Protein AF-A0A959C9R0-F1 (afdb_monomer_lite)

Radius of gyration: 18.23 Å; chains: 1; bounding box: 45×40×47 Å

pLDDT: mean 92.95, std 11.87, range [36.53, 98.56]

Sequence (108 aa):
GSKEQDWRPYELVPVAPERGLWKVDEKNSIAMESFLLGPKFLCWFVVQGSRVLCTYEKTGDDTMVFEVVSGPEKETSS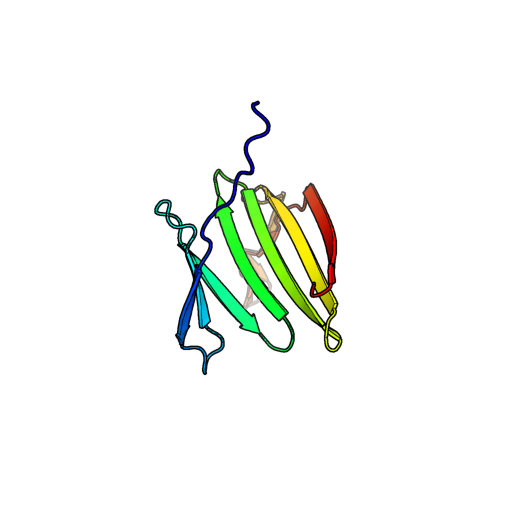TGNTVQGEEEIPEVKTYPFSVFQRAVLKKQ

Structure (mmCIF, N/CA/C/O backbone):
data_AF-A0A959C9R0-F1
#
_entry.id   AF-A0A959C9R0-F1
#
loop_
_atom_site.group_PDB
_atom_site.id
_atom_site.type_symbol
_atom_site.label_atom_id
_atom_site.label_alt_id
_atom_site.label_comp_id
_atom_site.label_asym_id
_atom_site.label_entity_id
_atom_site.label_seq_id
_atom_site.pdbx_PDB_ins_code
_atom_site.Cartn_x
_atom_site.Cartn_y
_atom_site.Cartn_z
_atom_site.occupancy
_atom_site.B_iso_or_equiv
_atom_site.auth_seq_id
_atom_site.auth_comp_id
_atom_site.auth_asym_id
_atom_site.auth_atom_id
_atom_site.pdbx_PDB_model_num
ATOM 1 N N . GLY A 1 1 ? -18.568 23.504 1.779 1.00 36.53 1 GLY A N 1
ATOM 2 C CA . GLY A 1 1 ? -19.369 22.277 1.934 1.00 36.53 1 GLY A CA 1
ATOM 3 C C . GLY A 1 1 ? -19.811 22.193 3.373 1.00 36.53 1 GLY A C 1
ATOM 4 O O . GLY A 1 1 ? -19.009 22.524 4.238 1.00 36.53 1 GLY A O 1
ATOM 5 N N . SER A 1 2 ? -21.082 21.889 3.611 1.00 44.34 2 SER A N 1
ATOM 6 C CA . SER A 1 2 ? -21.704 21.791 4.935 1.00 44.34 2 SER A CA 1
ATOM 7 C C . SER A 1 2 ? -20.913 20.877 5.878 1.00 44.34 2 SER A C 1
ATOM 9 O O . SER A 1 2 ? -20.422 19.827 5.481 1.00 44.34 2 SER A O 1
ATOM 11 N N . LYS A 1 3 ? -20.783 21.316 7.136 1.00 49.12 3 LYS A N 1
ATOM 12 C CA . LYS A 1 3 ? -20.144 20.606 8.254 1.00 49.12 3 LYS A CA 1
ATOM 13 C C . LYS A 1 3 ? -21.089 19.554 8.857 1.00 49.12 3 LYS A C 1
ATOM 15 O O . LYS A 1 3 ? -21.317 19.561 10.062 1.00 49.12 3 LYS A O 1
ATOM 20 N N . GLU A 1 4 ? -21.678 18.695 8.037 1.00 54.28 4 GLU A N 1
ATOM 21 C CA . GLU A 1 4 ? -22.267 17.454 8.547 1.00 54.28 4 GLU A CA 1
ATOM 22 C C . GLU A 1 4 ? -21.161 16.400 8.531 1.00 54.28 4 GLU A C 1
ATOM 24 O O . GLU A 1 4 ? -20.413 16.302 7.559 1.00 54.28 4 GLU A O 1
ATOM 29 N N . GLN A 1 5 ? -20.969 15.697 9.649 1.00 54.22 5 GLN A N 1
ATOM 30 C CA . GLN A 1 5 ? -19.964 14.641 9.748 1.00 54.22 5 GLN A CA 1
ATOM 31 C C . GLN A 1 5 ? -20.234 13.609 8.647 1.00 54.22 5 GLN A C 1
ATOM 33 O O . GLN A 1 5 ? -21.271 12.952 8.669 1.00 54.22 5 GLN A O 1
ATOM 38 N N . ASP A 1 6 ? -19.301 13.473 7.701 1.00 62.03 6 ASP A N 1
ATOM 39 C CA . ASP A 1 6 ? -19.266 12.401 6.698 1.00 62.03 6 ASP A CA 1
ATOM 40 C C . ASP A 1 6 ? -18.914 11.083 7.413 1.00 62.03 6 ASP A C 1
ATOM 42 O O . ASP A 1 6 ? -17.811 10.546 7.296 1.00 62.03 6 ASP A O 1
ATOM 46 N N . TRP A 1 7 ? -19.818 10.624 8.285 1.00 61.78 7 TRP A N 1
ATOM 47 C CA . TRP A 1 7 ? -19.715 9.321 8.917 1.00 61.78 7 TRP A CA 1
ATOM 48 C C . TRP A 1 7 ? -20.108 8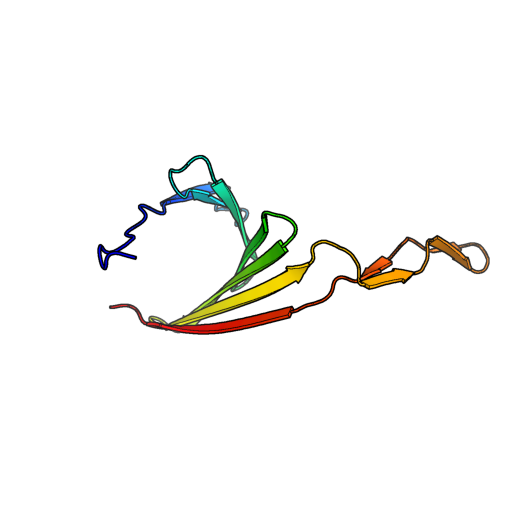.277 7.886 1.00 61.78 7 TRP A C 1
ATOM 50 O O . TRP A 1 7 ? -21.271 8.147 7.506 1.00 61.78 7 TRP A O 1
ATOM 60 N N . ARG A 1 8 ? -19.109 7.527 7.434 1.00 68.81 8 ARG A N 1
ATOM 61 C CA . ARG A 1 8 ? -19.314 6.410 6.524 1.00 68.81 8 ARG A CA 1
ATOM 62 C C . ARG A 1 8 ? -19.322 5.109 7.321 1.00 68.81 8 ARG A C 1
ATOM 64 O O . ARG A 1 8 ? -18.416 4.901 8.135 1.00 68.81 8 ARG A O 1
ATOM 71 N N . PRO A 1 9 ? -20.310 4.228 7.103 1.00 78.88 9 PRO A N 1
ATOM 72 C CA . PRO A 1 9 ? -20.402 2.941 7.778 1.00 78.88 9 PRO A CA 1
ATOM 73 C C . PRO A 1 9 ? -19.428 1.940 7.141 1.00 78.88 9 PRO A C 1
ATOM 75 O O . PRO A 1 9 ? -19.844 0.950 6.546 1.00 78.88 9 PRO A O 1
ATOM 78 N N . TYR A 1 10 ? -18.128 2.218 7.239 1.00 84.19 10 TYR A N 1
ATOM 79 C CA . TYR A 1 10 ? -17.094 1.285 6.807 1.00 84.19 10 TYR A CA 1
ATOM 80 C C . TYR A 1 10 ? -17.217 -0.023 7.591 1.00 84.19 10 TYR A C 1
ATOM 82 O O . TYR A 1 10 ? -17.239 -0.014 8.823 1.00 84.19 10 TYR A O 1
ATOM 90 N N . GLU A 1 11 ? -17.254 -1.145 6.879 1.00 92.00 11 GLU A N 1
ATOM 91 C CA . GLU A 1 11 ? -17.257 -2.478 7.476 1.00 92.00 11 GLU A CA 1
ATOM 92 C C . GLU A 1 11 ? -15.998 -3.243 7.067 1.00 92.00 11 GLU A C 1
ATOM 94 O O . GLU A 1 11 ? -15.640 -3.299 5.890 1.00 92.00 11 GLU A O 1
ATOM 99 N N . LEU A 1 12 ? -15.330 -3.855 8.047 1.00 93.75 12 LEU A N 1
ATOM 100 C CA . LEU A 1 12 ? -14.274 -4.826 7.794 1.00 93.75 12 LEU A CA 1
ATOM 101 C C . LEU A 1 12 ? -14.894 -6.226 7.745 1.00 93.75 12 LEU A C 1
ATOM 103 O O . LEU A 1 12 ? -15.221 -6.809 8.777 1.00 93.75 12 LEU A O 1
ATOM 107 N N . VAL A 1 13 ? -15.046 -6.760 6.539 1.00 96.25 13 VAL A N 1
ATOM 108 C CA . VAL A 1 13 ? -15.684 -8.050 6.278 1.00 96.25 13 VAL A CA 1
ATOM 109 C C . VAL A 1 13 ? -14.618 -9.155 6.214 1.00 96.25 13 VAL A C 1
ATOM 111 O O . VAL A 1 13 ? -13.664 -9.042 5.434 1.00 96.25 13 VAL A O 1
ATOM 114 N N . PRO A 1 14 ? -14.741 -10.238 7.005 1.00 96.12 14 PRO A N 1
ATOM 115 C CA . PRO A 1 14 ? -13.855 -11.392 6.893 1.00 96.12 14 PRO A CA 1
ATOM 116 C C . PRO A 1 14 ? -14.109 -12.136 5.575 1.00 96.12 14 PRO A C 1
ATOM 118 O O . PRO A 1 14 ? -15.252 -12.446 5.248 1.00 96.12 14 PRO A O 1
ATOM 121 N N . VAL A 1 15 ? -13.044 -12.449 4.829 1.00 97.06 15 VAL A N 1
ATOM 122 C CA . VAL A 1 15 ? -13.131 -13.251 3.591 1.00 97.06 15 VAL A CA 1
ATOM 123 C C . VAL A 1 15 ? -12.414 -14.586 3.773 1.00 97.06 15 VAL A C 1
ATOM 125 O O . VAL A 1 15 ? -13.026 -15.639 3.639 1.00 97.06 15 VAL A O 1
ATOM 128 N N . ALA A 1 16 ? -11.129 -14.535 4.122 1.00 97.12 16 ALA A N 1
ATOM 129 C CA . ALA A 1 16 ? -10.339 -15.682 4.565 1.00 97.12 16 ALA A CA 1
ATOM 130 C C . ALA A 1 16 ? -9.314 -15.197 5.611 1.00 97.12 16 ALA A C 1
ATOM 132 O O . ALA A 1 16 ? -8.124 -15.059 5.296 1.00 97.12 16 ALA A O 1
ATOM 133 N N . PRO A 1 17 ? -9.762 -14.848 6.837 1.00 94.81 17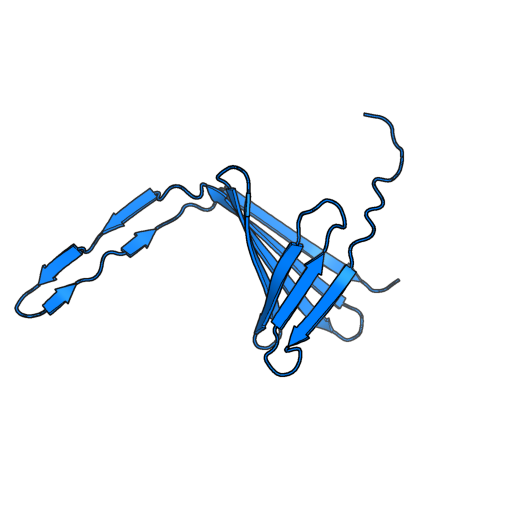 PRO A N 1
ATOM 134 C CA . PRO A 1 17 ? -8.912 -14.276 7.886 1.00 94.81 17 PRO A CA 1
ATOM 135 C C . PRO A 1 17 ? -7.677 -15.112 8.222 1.00 94.81 17 PRO A C 1
ATOM 137 O O . PRO A 1 17 ? -6.620 -14.564 8.522 1.00 94.81 17 PRO A O 1
ATOM 140 N N . GLU A 1 18 ? -7.785 -16.434 8.124 1.00 96.56 18 GLU A N 1
ATOM 141 C CA . GLU A 1 18 ? -6.697 -17.387 8.334 1.00 96.56 18 GLU A CA 1
ATOM 142 C C . GLU A 1 18 ? -5.582 -17.276 7.283 1.00 96.56 18 GLU A C 1
ATOM 144 O O . GLU A 1 18 ? -4.447 -17.672 7.536 1.00 96.56 18 GLU A O 1
ATOM 149 N N . ARG A 1 19 ? -5.891 -16.699 6.116 1.00 96.62 19 ARG A N 1
ATOM 150 C CA . ARG A 1 19 ? -4.932 -16.338 5.059 1.00 96.62 19 ARG A CA 1
ATOM 151 C C . ARG A 1 19 ? -4.592 -14.847 5.067 1.00 96.62 19 ARG A C 1
ATOM 153 O O . ARG A 1 19 ? -3.951 -14.360 4.141 1.00 96.62 19 ARG A O 1
ATOM 160 N N . GLY A 1 20 ? -5.066 -14.117 6.075 1.00 96.81 20 GLY A N 1
ATOM 161 C CA . GLY A 1 20 ? -4.927 -12.672 6.168 1.00 96.81 20 GLY A CA 1
ATOM 162 C C . GLY A 1 20 ? -5.777 -11.893 5.162 1.00 96.81 20 GLY A C 1
ATOM 163 O O . GLY A 1 20 ? -5.521 -10.710 4.986 1.00 96.81 20 GLY A O 1
ATOM 164 N N . LEU A 1 21 ? -6.771 -12.494 4.501 1.00 98.06 21 LEU A N 1
ATOM 165 C CA . LEU A 1 21 ? -7.597 -11.802 3.507 1.00 98.06 21 LEU A CA 1
ATOM 166 C C . LEU A 1 21 ? -8.899 -11.274 4.117 1.00 98.06 21 LEU A C 1
ATOM 168 O O . LEU A 1 21 ? -9.706 -12.024 4.677 1.00 98.06 21 LEU A O 1
ATOM 172 N N . TRP A 1 22 ? -9.123 -9.981 3.926 1.00 98.06 22 TRP A N 1
ATOM 173 C CA . TRP A 1 22 ? -10.287 -9.238 4.393 1.00 98.06 22 TRP A CA 1
ATOM 174 C C . TRP A 1 22 ? -10.812 -8.330 3.283 1.00 98.06 22 TRP A C 1
ATOM 176 O O . TRP A 1 22 ? -10.150 -8.125 2.266 1.00 98.06 22 TRP A O 1
ATOM 186 N N . LYS A 1 23 ? -11.988 -7.746 3.496 1.00 96.62 23 LYS A N 1
ATOM 187 C CA . LYS A 1 23 ? -12.559 -6.735 2.611 1.00 96.62 23 LYS A CA 1
ATOM 188 C C . LYS A 1 23 ? -12.988 -5.511 3.408 1.00 96.62 23 LYS A C 1
ATOM 190 O O . LYS A 1 23 ? -13.649 -5.648 4.429 1.00 96.62 23 LYS A O 1
ATOM 195 N N . VAL A 1 24 ? -12.619 -4.324 2.944 1.00 94.56 24 VAL A N 1
ATOM 196 C CA . VAL A 1 24 ? -13.157 -3.055 3.446 1.00 94.56 24 VAL A CA 1
ATOM 197 C C . VAL 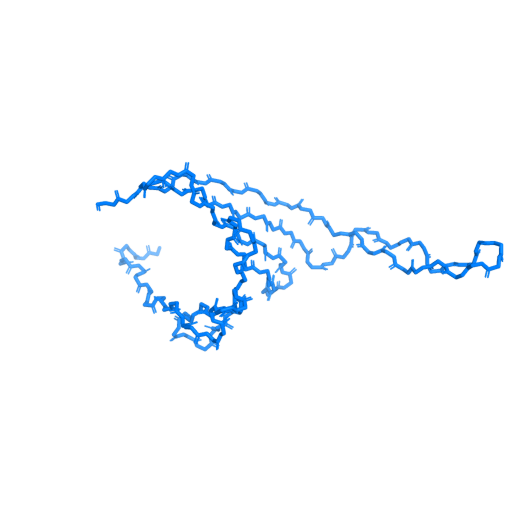A 1 24 ? -14.330 -2.677 2.551 1.00 94.56 24 VAL A C 1
ATOM 199 O O . VAL A 1 24 ? -14.133 -2.418 1.367 1.00 94.56 24 VAL A O 1
ATOM 202 N N . ASP A 1 25 ? -15.542 -2.690 3.096 1.00 94.25 25 ASP A N 1
ATOM 203 C CA . ASP A 1 25 ? -16.780 -2.334 2.398 1.00 94.25 25 ASP A CA 1
ATOM 204 C C . ASP A 1 25 ? -17.211 -0.920 2.807 1.00 94.25 25 ASP A C 1
ATOM 206 O O . ASP A 1 25 ? -17.490 -0.661 3.979 1.00 94.25 25 ASP A O 1
ATOM 210 N N . GLU A 1 26 ? -17.245 0.005 1.845 1.00 90.00 26 GLU A N 1
ATOM 211 C CA . GLU A 1 26 ? -17.654 1.394 2.080 1.00 90.00 26 GLU A CA 1
ATOM 212 C C . GLU A 1 26 ? -19.181 1.587 2.065 1.00 90.00 26 GLU A C 1
ATOM 214 O O . GLU A 1 26 ? -19.663 2.701 2.279 1.00 90.00 26 GLU A O 1
ATOM 219 N N . LYS A 1 27 ? -19.956 0.533 1.768 1.00 91.31 27 LYS A N 1
ATOM 220 C CA . LYS A 1 27 ? -21.426 0.559 1.638 1.00 91.31 27 LYS A CA 1
ATOM 221 C C . LYS A 1 27 ? -21.960 1.499 0.555 1.00 91.31 27 LYS A C 1
ATOM 223 O O . LYS A 1 27 ? -23.129 1.874 0.568 1.00 91.31 27 LYS A O 1
ATOM 228 N N . ASN A 1 28 ? -21.131 1.833 -0.428 1.00 89.12 28 ASN A N 1
ATOM 229 C CA . ASN A 1 28 ? -21.474 2.702 -1.557 1.00 89.12 28 ASN A CA 1
ATOM 230 C C . ASN A 1 28 ? -21.152 2.042 -2.911 1.00 89.12 28 ASN A C 1
ATOM 232 O O . ASN A 1 28 ? -20.849 2.737 -3.877 1.00 89.12 28 ASN A O 1
ATOM 236 N N . SER A 1 29 ? -21.211 0.704 -2.970 1.00 90.31 29 SER A N 1
ATOM 237 C CA . SER A 1 29 ? -20.751 -0.169 -4.069 1.00 90.31 29 SER A CA 1
ATOM 238 C C . SER A 1 29 ? -19.230 -0.312 -4.225 1.00 90.31 29 SER A C 1
ATOM 240 O O . SER A 1 29 ? -18.786 -1.126 -5.034 1.00 90.31 29 SER A O 1
ATOM 242 N N . ILE A 1 30 ? -18.432 0.398 -3.421 1.00 92.25 30 ILE A N 1
ATOM 243 C CA . ILE A 1 30 ? -16.981 0.203 -3.344 1.00 92.25 30 ILE A CA 1
ATOM 244 C C . ILE A 1 30 ? -16.671 -0.786 -2.227 1.00 92.25 30 ILE A C 1
ATOM 246 O O . ILE A 1 30 ? -17.034 -0.587 -1.067 1.00 92.25 30 ILE A O 1
ATOM 250 N N . ALA A 1 31 ? -15.958 -1.846 -2.587 1.00 94.69 31 ALA A N 1
ATOM 251 C CA . ALA A 1 31 ? -15.398 -2.777 -1.632 1.00 94.69 31 ALA A CA 1
ATOM 252 C C . ALA A 1 31 ? -14.007 -3.198 -2.109 1.00 94.69 31 ALA A C 1
ATOM 254 O O . ALA A 1 31 ? -13.845 -3.554 -3.274 1.00 94.69 31 ALA A O 1
ATOM 255 N N . MET A 1 32 ? -13.022 -3.138 -1.218 1.00 96.25 32 MET A N 1
ATOM 256 C CA . MET A 1 32 ? -11.608 -3.327 -1.545 1.00 96.25 32 MET A CA 1
ATOM 257 C C . MET A 1 32 ? -11.029 -4.477 -0.734 1.00 96.25 32 MET A C 1
ATOM 259 O O . MET A 1 32 ? -11.218 -4.538 0.483 1.00 96.25 32 MET A O 1
ATOM 263 N N . GLU A 1 33 ? -10.317 -5.380 -1.394 1.00 97.69 33 GLU A N 1
ATOM 264 C CA . GLU A 1 33 ? -9.540 -6.411 -0.721 1.00 97.69 33 GLU A CA 1
ATOM 265 C C . GLU A 1 33 ? -8.383 -5.787 0.064 1.00 97.69 33 GLU A C 1
ATOM 267 O O . GLU A 1 33 ? -7.638 -4.938 -0.430 1.00 97.69 33 GLU A O 1
ATOM 272 N N . SER A 1 34 ? -8.218 -6.268 1.290 1.00 97.69 34 SER A N 1
ATOM 273 C CA . SER A 1 34 ? -7.143 -5.874 2.185 1.00 97.69 34 SER A CA 1
ATOM 274 C C . SER A 1 34 ? -6.458 -7.109 2.755 1.00 97.69 34 SER A C 1
ATOM 276 O O . SER A 1 34 ? -7.092 -8.126 3.044 1.00 97.69 34 SER A O 1
ATOM 278 N N . PHE A 1 35 ? -5.148 -7.008 2.939 1.00 98.25 35 PHE A N 1
ATOM 279 C CA . PHE A 1 35 ? -4.273 -8.127 3.250 1.00 98.25 35 PHE A CA 1
ATOM 280 C C . PHE A 1 35 ? -3.521 -7.866 4.551 1.00 98.25 35 PHE A C 1
ATOM 282 O O . PHE A 1 35 ? -2.820 -6.866 4.683 1.00 98.25 35 PHE A O 1
ATOM 289 N N . LEU A 1 36 ? -3.632 -8.783 5.504 1.00 97.88 36 LEU A N 1
ATOM 290 C CA . LEU A 1 36 ? -2.789 -8.843 6.688 1.00 97.88 36 LEU A CA 1
ATOM 291 C C . LEU A 1 36 ? -1.530 -9.650 6.349 1.00 97.88 36 LEU A C 1
ATOM 293 O O . LEU A 1 36 ? -1.574 -10.877 6.278 1.00 97.88 36 LEU A O 1
ATOM 297 N N . LEU A 1 37 ? -0.415 -8.954 6.128 1.00 96.75 37 LEU A N 1
ATOM 298 C CA . LEU A 1 37 ? 0.891 -9.536 5.816 1.00 96.75 37 LEU A CA 1
ATOM 299 C C . LEU A 1 37 ? 1.893 -9.151 6.910 1.00 96.75 37 LEU A C 1
ATOM 301 O O . LEU A 1 37 ? 2.316 -7.998 7.024 1.00 96.75 37 LEU A O 1
ATOM 305 N N . GLY A 1 38 ? 2.270 -10.130 7.735 1.00 94.75 38 GLY A N 1
ATOM 306 C CA . GLY A 1 38 ? 3.088 -9.879 8.921 1.00 94.75 38 GLY A CA 1
ATOM 307 C C . GLY A 1 38 ? 2.376 -8.915 9.886 1.00 94.75 38 GLY A C 1
ATOM 308 O O . GLY A 1 38 ? 1.213 -9.152 10.211 1.00 94.75 38 GLY A O 1
ATOM 309 N N . PRO A 1 39 ? 3.029 -7.832 10.350 1.00 95.00 39 PRO A N 1
ATOM 310 C CA . PRO A 1 39 ? 2.409 -6.867 11.260 1.00 95.00 39 PRO A CA 1
ATOM 311 C C . PRO A 1 39 ? 1.539 -5.815 10.549 1.00 95.00 39 PRO A C 1
ATOM 313 O O . PRO A 1 39 ? 0.930 -4.981 11.223 1.00 95.00 39 PRO A O 1
ATOM 316 N N . LYS A 1 40 ? 1.501 -5.809 9.207 1.00 97.50 40 LYS A N 1
ATOM 317 C CA . LYS A 1 40 ? 0.835 -4.766 8.418 1.00 97.50 40 LYS A CA 1
ATOM 318 C C . LYS A 1 40 ? -0.467 -5.257 7.804 1.00 97.50 40 LYS A C 1
ATOM 320 O O . LYS A 1 40 ? -0.508 -6.302 7.161 1.00 97.50 40 LYS A O 1
ATOM 325 N N . PHE A 1 41 ? -1.506 -4.445 7.937 1.00 98.00 41 PHE A N 1
ATOM 326 C CA . PHE A 1 41 ? -2.737 -4.557 7.169 1.00 98.00 41 PHE A CA 1
ATOM 327 C C . PHE A 1 41 ? -2.680 -3.573 5.998 1.00 98.00 41 PHE A C 1
ATOM 329 O O . PHE A 1 41 ? -2.438 -2.383 6.196 1.00 98.00 41 PHE A O 1
ATOM 336 N N . LEU A 1 42 ? -2.827 -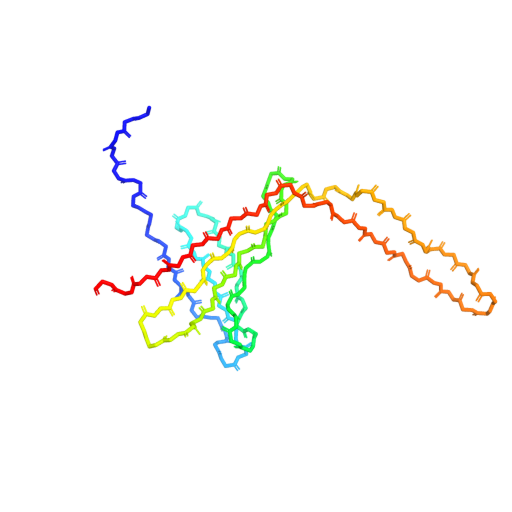4.077 4.779 1.00 98.25 42 LEU A N 1
ATOM 337 C CA . LEU A 1 42 ? -2.483 -3.385 3.540 1.00 98.25 42 LEU A CA 1
ATOM 338 C C . LEU A 1 42 ? -3.686 -3.367 2.604 1.00 98.25 42 LEU A C 1
ATOM 340 O O . LEU A 1 42 ? -4.315 -4.400 2.400 1.00 98.25 42 LEU A O 1
ATOM 344 N N . CYS A 1 43 ? -3.958 -2.228 1.983 1.00 97.81 43 CYS A N 1
ATOM 345 C CA . CYS A 1 43 ? -4.933 -2.108 0.904 1.00 97.81 43 CYS A CA 1
ATOM 346 C C . CYS A 1 43 ? -4.263 -1.387 -0.264 1.00 97.81 43 CYS A C 1
ATOM 348 O O . CYS A 1 43 ? -3.779 -0.266 -0.094 1.00 97.81 43 CYS A O 1
ATOM 350 N N . TRP A 1 44 ? -4.189 -2.036 -1.425 1.00 97.50 44 TRP A N 1
ATOM 351 C CA . TRP A 1 44 ? -3.509 -1.510 -2.606 1.00 97.50 44 TRP A CA 1
ATOM 352 C C . TRP A 1 44 ? -4.460 -1.527 -3.795 1.00 97.50 44 TRP A C 1
ATOM 354 O O . TRP A 1 44 ? -4.851 -2.591 -4.267 1.00 97.50 44 TRP A O 1
ATOM 364 N N . PHE A 1 45 ? -4.855 -0.348 -4.258 1.00 97.50 45 PHE A N 1
ATOM 365 C CA . PHE A 1 45 ? -5.922 -0.208 -5.242 1.00 97.50 45 PHE A CA 1
ATOM 366 C C . PHE A 1 45 ? -5.668 0.964 -6.183 1.00 97.50 45 PHE A C 1
ATOM 368 O O . PHE A 1 45 ? -4.769 1.785 -5.980 1.00 97.50 45 PHE A O 1
ATOM 375 N N . VAL A 1 46 ? -6.481 1.031 -7.234 1.00 97.56 46 VAL A N 1
ATOM 376 C CA . VAL A 1 46 ? -6.496 2.134 -8.187 1.00 97.56 46 VAL A CA 1
ATOM 377 C C . VAL A 1 46 ? -7.887 2.743 -8.214 1.00 97.56 46 VAL A C 1
ATOM 379 O O . VAL A 1 46 ? -8.884 2.035 -8.334 1.00 97.56 46 VAL A O 1
ATOM 382 N N . VAL A 1 47 ? -7.955 4.069 -8.144 1.00 96.06 47 VAL A N 1
ATOM 383 C CA . VAL A 1 47 ? -9.196 4.824 -8.310 1.00 96.06 47 VAL A CA 1
ATOM 384 C C . VAL A 1 47 ? -8.919 6.065 -9.147 1.00 96.06 47 VAL A C 1
ATOM 386 O O . VAL A 1 47 ? -7.997 6.824 -8.858 1.00 96.06 47 VAL A O 1
ATOM 389 N N . GLN A 1 48 ? -9.688 6.254 -10.223 1.00 96.56 48 GLN A N 1
ATOM 390 C CA . GLN A 1 48 ? -9.563 7.405 -11.132 1.00 96.56 48 GLN A CA 1
ATOM 391 C C . GLN A 1 48 ? -8.113 7.680 -11.603 1.00 96.56 48 GLN A C 1
ATOM 393 O O . GLN A 1 48 ? -7.679 8.827 -11.671 1.00 96.56 48 GLN A O 1
ATOM 398 N N . GLY A 1 49 ? -7.346 6.624 -11.907 1.00 96.81 49 GLY A N 1
ATOM 399 C CA . GLY A 1 49 ? -5.953 6.726 -12.367 1.00 96.81 49 GLY A CA 1
ATOM 400 C 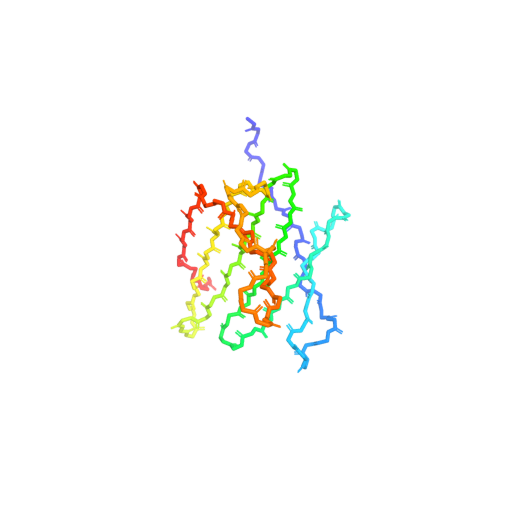C . GLY A 1 49 ? -4.927 7.054 -11.274 1.00 96.81 49 GLY A C 1
ATOM 401 O O . GLY A 1 49 ? -3.762 7.296 -11.588 1.00 96.81 49 GLY A O 1
ATOM 402 N N . SER A 1 50 ? -5.331 7.059 -10.001 1.00 97.50 50 SER A N 1
ATOM 403 C CA . SER A 1 50 ? -4.437 7.141 -8.844 1.00 97.50 50 SER A CA 1
ATOM 404 C C . SER A 1 50 ? -4.248 5.756 -8.246 1.00 97.50 50 SER A C 1
ATOM 406 O O . SER A 1 50 ? -5.222 5.110 -7.861 1.00 97.50 50 SER A O 1
ATOM 408 N N . ARG A 1 51 ? -2.999 5.310 -8.142 1.00 98.12 51 ARG A N 1
ATOM 409 C CA . ARG A 1 51 ? -2.614 4.113 -7.403 1.00 98.12 51 ARG A CA 1
ATOM 410 C C . ARG A 1 51 ? -2.341 4.495 -5.956 1.00 98.12 51 ARG A C 1
ATOM 412 O O . ARG A 1 51 ? -1.497 5.350 -5.690 1.00 98.12 51 ARG A O 1
ATOM 419 N N . VAL A 1 52 ? -3.035 3.844 -5.030 1.00 98.25 52 VAL A N 1
ATOM 420 C CA . VAL A 1 52 ? -3.017 4.163 -3.601 1.00 98.25 52 VAL A CA 1
ATOM 421 C C . VAL A 1 52 ? -2.679 2.912 -2.805 1.00 98.25 52 VAL A C 1
ATOM 423 O O . VAL A 1 52 ? -3.301 1.868 -2.988 1.00 98.25 52 VAL A O 1
ATOM 426 N N . LEU A 1 53 ? -1.697 3.026 -1.917 1.00 98.25 53 LEU A N 1
ATOM 427 C CA . LEU A 1 53 ? -1.377 2.048 -0.889 1.00 98.25 53 LEU A CA 1
ATOM 428 C C . LEU A 1 53 ? -1.711 2.648 0.477 1.00 98.25 53 LEU A C 1
ATOM 430 O O . LEU A 1 53 ? -1.095 3.626 0.900 1.00 98.25 53 LEU A O 1
ATOM 434 N N . CYS A 1 54 ? -2.652 2.025 1.174 1.00 98.00 54 CYS A N 1
ATOM 435 C CA . CYS A 1 54 ? -2.937 2.284 2.577 1.00 98.00 54 CYS A CA 1
ATOM 436 C C . CYS A 1 54 ? -2.292 1.188 3.425 1.00 98.00 54 CYS A C 1
ATOM 438 O O . CYS A 1 54 ? -2.447 0.002 3.123 1.00 98.00 54 CYS A O 1
ATOM 440 N N . THR A 1 55 ? -1.597 1.567 4.496 1.00 98.25 55 THR A N 1
ATOM 441 C CA . THR A 1 55 ? -1.024 0.614 5.451 1.00 98.25 55 THR A CA 1
ATOM 442 C C . THR A 1 55 ? -1.423 0.963 6.873 1.00 98.25 55 THR A C 1
ATOM 444 O O . THR A 1 55 ? -1.451 2.132 7.252 1.00 98.25 55 THR A O 1
ATOM 447 N N . TYR A 1 56 ? -1.710 -0.066 7.660 1.00 97.75 56 TYR A N 1
ATOM 448 C CA . TYR A 1 56 ? -1.969 0.024 9.087 1.00 97.75 56 TYR A CA 1
ATOM 449 C C . TYR A 1 56 ? -1.024 -0.932 9.801 1.00 97.75 56 TYR A C 1
ATOM 451 O O . TYR A 1 56 ? -0.911 -2.095 9.419 1.00 97.75 56 TYR A O 1
ATOM 459 N N . GLU A 1 57 ? -0.354 -0.461 10.841 1.00 98.06 57 GLU A N 1
ATOM 460 C CA . GLU A 1 57 ? 0.553 -1.274 11.643 1.00 98.06 57 GLU A CA 1
ATOM 461 C C . GLU A 1 57 ? 0.293 -1.016 13.118 1.00 98.06 57 GLU A C 1
ATOM 463 O O . GLU A 1 57 ? 0.418 0.116 13.589 1.00 98.06 57 GLU A O 1
ATOM 468 N N . LYS A 1 58 ? -0.066 -2.062 13.864 1.00 96.12 58 LYS A N 1
ATOM 469 C CA . LYS A 1 58 ? -0.189 -1.964 15.317 1.00 96.12 58 LYS A CA 1
ATOM 470 C C . LYS A 1 58 ? 1.217 -1.854 15.915 1.00 96.12 58 LYS A C 1
ATOM 472 O O . LYS A 1 58 ? 1.987 -2.805 15.858 1.00 96.12 58 LYS A O 1
ATOM 477 N N . THR A 1 59 ? 1.545 -0.699 16.490 1.00 96.25 59 THR A N 1
ATOM 478 C CA . THR A 1 59 ? 2.883 -0.396 17.038 1.00 96.25 59 THR A CA 1
ATOM 479 C C . THR A 1 59 ? 2.965 -0.511 18.561 1.00 96.25 59 THR A C 1
ATOM 481 O O . THR A 1 59 ? 4.032 -0.334 19.141 1.00 96.25 59 THR A O 1
ATOM 484 N N . GLY A 1 60 ? 1.843 -0.785 19.219 1.00 94.25 60 GLY A N 1
ATOM 485 C CA . GLY A 1 60 ? 1.726 -0.988 20.660 1.00 94.25 60 GLY A CA 1
ATOM 486 C C . GLY A 1 60 ? 0.307 -1.420 21.012 1.00 94.25 60 GLY A C 1
ATOM 487 O O . GLY A 1 60 ? -0.518 -1.600 20.117 1.00 94.25 60 GLY A O 1
ATOM 488 N N . ASP A 1 61 ? -0.002 -1.573 22.297 1.00 94.81 61 ASP A N 1
ATOM 489 C CA . ASP A 1 61 ? -1.304 -2.106 22.726 1.00 94.81 61 ASP A CA 1
ATOM 490 C C . ASP A 1 61 ? -2.487 -1.260 22.239 1.00 94.81 61 ASP A C 1
ATOM 492 O O . ASP A 1 61 ? -3.454 -1.818 21.712 1.00 94.81 61 ASP A O 1
ATOM 496 N N . ASP A 1 62 ? -2.333 0.066 22.298 1.00 96.25 62 ASP A N 1
ATOM 497 C CA . ASP A 1 62 ? -3.356 1.056 21.938 1.00 96.25 62 ASP A CA 1
ATOM 498 C C . ASP A 1 62 ? -2.893 2.049 20.859 1.00 96.25 62 ASP A C 1
ATOM 500 O O . ASP A 1 62 ? -3.509 3.101 20.671 1.00 96.25 62 ASP A O 1
ATOM 504 N N . THR A 1 63 ? -1.794 1.749 20.158 1.00 96.88 63 THR A N 1
ATOM 505 C CA . THR A 1 63 ? -1.241 2.620 19.113 1.00 96.88 63 THR A CA 1
ATOM 506 C C . THR A 1 63 ? -1.136 1.910 17.774 1.00 96.88 63 THR A C 1
ATOM 508 O O . THR A 1 63 ? -0.755 0.741 17.681 1.00 96.88 63 THR A O 1
ATOM 511 N N . MET A 1 64 ? -1.457 2.648 16.718 1.00 97.44 64 MET A N 1
ATOM 512 C CA . MET A 1 64 ? -1.368 2.177 15.345 1.00 97.44 64 MET A CA 1
ATOM 513 C C . MET A 1 64 ? -0.801 3.280 14.460 1.00 97.44 64 MET A C 1
ATOM 515 O O . MET A 1 64 ? -1.220 4.431 14.547 1.00 97.44 64 MET A O 1
ATOM 519 N N . VAL A 1 65 ? 0.143 2.937 13.595 1.00 98.31 65 VAL A N 1
ATOM 520 C CA . VAL A 1 65 ? 0.601 3.824 12.526 1.00 98.31 65 VAL A CA 1
ATOM 521 C C . VAL A 1 65 ? -0.270 3.574 11.304 1.00 98.31 65 VAL A C 1
ATOM 523 O O . VAL A 1 65 ? -0.461 2.429 10.902 1.00 98.31 65 VAL A O 1
ATOM 526 N N . PHE A 1 66 ? -0.805 4.649 10.734 1.00 98.00 66 PHE A N 1
ATOM 527 C CA . PHE A 1 66 ? -1.534 4.640 9.474 1.00 98.00 66 PHE A CA 1
ATOM 528 C C . PHE A 1 66 ? -0.768 5.464 8.446 1.00 98.00 66 PHE A C 1
ATOM 530 O O . PHE A 1 66 ? -0.405 6.612 8.717 1.00 98.00 66 PHE A O 1
ATOM 537 N N . GLU A 1 67 ? -0.524 4.888 7.275 1.00 98.56 67 GLU A N 1
ATOM 538 C CA . GLU A 1 67 ? 0.183 5.544 6.180 1.00 98.56 67 GLU A CA 1
ATOM 539 C C . GLU A 1 67 ? -0.602 5.420 4.881 1.00 98.56 67 GLU A C 1
ATOM 541 O O . GLU A 1 67 ? -1.178 4.372 4.588 1.00 98.56 67 GLU A O 1
ATOM 546 N N . VAL A 1 68 ? -0.581 6.490 4.092 1.00 98.38 68 VAL A N 1
ATOM 547 C CA . VAL A 1 68 ? -1.092 6.511 2.723 1.00 98.38 68 VAL A CA 1
ATOM 548 C C . VAL A 1 68 ? 0.035 6.953 1.812 1.00 98.38 68 VAL A C 1
ATOM 550 O O . VAL A 1 68 ? 0.619 8.023 1.997 1.00 98.38 68 VAL A O 1
ATOM 553 N N . VAL A 1 69 ? 0.322 6.134 0.810 1.00 98.38 69 VAL A N 1
ATOM 554 C CA . VAL A 1 69 ? 1.252 6.457 -0.266 1.00 98.38 69 VAL A CA 1
ATOM 555 C C . VAL A 1 69 ? 0.487 6.376 -1.570 1.00 98.38 69 VAL A C 1
ATOM 557 O O . VAL A 1 69 ? -0.188 5.381 -1.828 1.00 98.38 69 VAL A O 1
ATOM 560 N N . SER A 1 70 ? 0.572 7.404 -2.406 1.00 98.44 70 SER A N 1
ATOM 561 C CA . SER A 1 70 ? -0.097 7.361 -3.702 1.00 98.44 70 SER A CA 1
ATOM 562 C C . SER A 1 70 ? 0.658 8.088 -4.796 1.00 98.44 70 SER A C 1
ATOM 564 O O . SER A 1 70 ? 1.533 8.923 -4.550 1.00 98.44 70 SER A O 1
ATOM 566 N N . GLY A 1 71 ? 0.279 7.772 -6.025 1.00 98.31 71 GLY A N 1
ATOM 567 C CA . GLY A 1 71 ? 0.736 8.452 -7.220 1.00 98.31 71 GLY A CA 1
ATOM 568 C C . GLY A 1 71 ? -0.053 8.023 -8.451 1.00 98.31 71 GLY A C 1
ATOM 569 O O . GLY A 1 71 ? -0.968 7.206 -8.346 1.00 98.31 71 GLY A O 1
ATOM 570 N N . PRO A 1 72 ? 0.265 8.585 -9.622 1.00 97.94 72 PRO A N 1
ATOM 571 C CA . PRO A 1 72 ? -0.318 8.158 -10.886 1.00 97.94 72 PRO A CA 1
ATOM 572 C C . PRO A 1 72 ? -0.191 6.643 -11.111 1.00 97.94 72 PRO A C 1
ATOM 574 O O . PRO A 1 72 ? 0.861 6.053 -10.876 1.00 97.94 72 PRO A O 1
ATOM 577 N N . GLU A 1 73 ? -1.245 6.014 -11.633 1.00 97.06 73 GLU A N 1
ATOM 578 C CA . GLU A 1 73 ? -1.186 4.635 -12.139 1.00 97.06 73 GLU A CA 1
ATOM 579 C C . GLU A 1 73 ? -0.323 4.534 -13.407 1.00 97.06 73 GLU A C 1
ATOM 581 O O . GLU A 1 73 ? 0.159 3.459 -13.745 1.00 97.06 73 GLU A O 1
ATOM 586 N N . LYS A 1 74 ? -0.083 5.659 -14.085 1.00 97.38 74 LYS A N 1
ATOM 587 C CA . LYS A 1 74 ? 0.822 5.740 -15.229 1.00 97.38 74 LYS A CA 1
ATOM 588 C C . LYS A 1 74 ? 2.279 5.593 -14.788 1.00 97.38 74 LYS A C 1
ATOM 590 O O . LYS A 1 74 ? 2.730 6.282 -13.874 1.00 97.38 74 LYS A O 1
ATOM 595 N N . GLU A 1 75 ? 3.021 4.741 -15.481 1.00 97.50 75 GLU A N 1
ATOM 596 C CA . GLU A 1 75 ? 4.446 4.533 -15.266 1.00 97.50 75 GLU A CA 1
ATOM 597 C C . GLU A 1 75 ? 5.288 5.776 -15.615 1.00 97.50 75 GLU A C 1
ATOM 599 O O . GLU A 1 75 ? 5.008 6.515 -16.561 1.00 97.50 75 GLU A O 1
ATOM 604 N N . THR A 1 76 ? 6.353 5.995 -14.845 1.00 97.88 76 THR A N 1
ATOM 605 C CA . THR A 1 76 ? 7.411 6.977 -15.129 1.00 97.88 76 THR A CA 1
ATOM 606 C C . THR A 1 76 ? 8.349 6.463 -16.214 1.00 97.88 76 THR A C 1
ATOM 608 O O . THR A 1 76 ? 8.823 7.231 -17.050 1.00 97.88 76 THR A O 1
ATOM 611 N N . SER A 1 77 ? 8.649 5.166 -16.179 1.00 98.06 77 SER A N 1
ATOM 612 C CA . SER A 1 77 ? 9.553 4.504 -17.111 1.00 98.06 77 SER A CA 1
ATOM 613 C C . SER A 1 77 ? 9.220 3.019 -17.222 1.00 98.06 77 SER A C 1
ATOM 615 O O . SER A 1 77 ? 8.694 2.409 -16.285 1.00 98.06 77 SER A O 1
ATOM 617 N N . SER A 1 78 ? 9.571 2.451 -18.372 1.00 98.00 78 SER A N 1
ATOM 618 C CA . SER A 1 78 ? 9.625 1.013 -18.601 1.00 98.00 78 SER A CA 1
ATOM 619 C C . SER A 1 78 ? 11.026 0.652 -19.091 1.00 98.00 78 SER A C 1
ATOM 621 O O . SER A 1 78 ? 11.568 1.321 -19.975 1.00 98.00 78 SER A O 1
ATOM 623 N N . THR A 1 79 ? 11.636 -0.348 -18.465 1.00 97.94 79 THR A N 1
ATOM 624 C CA . THR A 1 79 ? 12.959 -0.881 -18.815 1.00 97.94 79 THR A CA 1
ATOM 625 C C . THR A 1 79 ? 12.903 -2.408 -18.892 1.00 97.94 79 THR A C 1
ATOM 627 O O . THR A 1 79 ? 11.882 -3.016 -18.575 1.00 97.94 79 THR A O 1
ATOM 630 N N . GLY A 1 80 ? 13.992 -3.047 -19.326 1.00 96.44 80 GLY A N 1
ATOM 631 C CA . GLY A 1 80 ? 13.972 -4.476 -19.640 1.00 96.44 80 GLY A CA 1
ATOM 632 C C . GLY A 1 80 ? 13.247 -4.721 -20.960 1.00 96.44 80 GLY A C 1
ATOM 633 O O . GLY A 1 80 ? 13.340 -3.888 -21.862 1.00 96.44 80 GLY A O 1
ATOM 634 N N . ASN A 1 81 ? 12.537 -5.846 -21.070 1.00 96.06 81 ASN A N 1
ATOM 635 C CA . ASN A 1 81 ? 11.928 -6.301 -22.325 1.00 96.06 81 ASN A CA 1
ATOM 636 C C . ASN A 1 81 ? 12.966 -6.437 -23.458 1.00 96.06 81 ASN A C 1
ATOM 638 O O . ASN A 1 81 ? 12.758 -6.012 -24.596 1.00 96.06 81 ASN A O 1
ATOM 642 N N . THR A 1 82 ? 14.132 -6.975 -23.110 1.00 96.50 82 THR A N 1
ATOM 643 C CA . THR A 1 82 ? 15.268 -7.176 -24.012 1.00 96.50 82 THR A CA 1
ATOM 644 C C . THR A 1 82 ? 15.881 -8.551 -23.783 1.00 96.50 82 THR A C 1
ATOM 646 O O . THR A 1 82 ? 15.596 -9.215 -22.792 1.00 96.50 82 THR A O 1
ATOM 649 N N . VAL A 1 83 ? 16.752 -8.977 -24.697 1.00 96.31 83 VAL A N 1
ATOM 650 C CA . VAL A 1 83 ? 17.591 -10.168 -24.519 1.00 96.31 83 VAL A CA 1
ATOM 651 C C . VAL A 1 83 ? 18.984 -9.721 -24.087 1.00 96.31 83 VAL A C 1
ATOM 653 O O . VAL A 1 83 ? 19.560 -8.815 -24.698 1.00 96.31 83 VAL A O 1
ATOM 656 N N . GLN A 1 84 ? 19.535 -10.348 -23.050 1.00 94.12 84 GLN A N 1
ATOM 657 C CA . GLN A 1 84 ? 20.905 -10.122 -22.598 1.00 94.12 84 GLN A CA 1
ATOM 658 C C . GLN A 1 84 ? 21.654 -11.459 -22.562 1.00 94.12 84 GLN A C 1
ATOM 660 O O . GLN A 1 84 ? 21.474 -12.269 -21.659 1.00 94.12 84 GLN A O 1
ATOM 665 N N . GLY A 1 85 ? 22.505 -11.701 -23.564 1.00 94.31 85 GLY A N 1
ATOM 666 C CA . GLY A 1 85 ? 23.118 -13.018 -23.756 1.00 94.31 85 GLY A CA 1
ATOM 667 C C . GLY A 1 85 ? 22.079 -14.038 -24.224 1.00 94.31 85 GLY A C 1
ATOM 668 O O . GLY A 1 85 ? 21.471 -13.839 -25.273 1.00 94.31 85 GLY A O 1
ATOM 669 N N . GLU A 1 86 ? 21.888 -15.107 -23.451 1.00 95.62 86 GLU A N 1
ATOM 670 C CA . GLU A 1 86 ? 20.880 -16.153 -23.701 1.00 95.62 86 GLU A CA 1
ATOM 671 C C . GLU A 1 86 ? 19.609 -15.977 -22.846 1.00 95.62 86 GLU A C 1
ATOM 673 O O . GLU A 1 86 ? 18.686 -16.781 -22.945 1.00 95.62 86 GLU A O 1
ATOM 678 N N . GLU A 1 87 ? 19.541 -14.933 -22.011 1.00 95.69 87 GLU A N 1
ATOM 679 C CA . GLU A 1 87 ? 18.417 -14.695 -21.102 1.00 95.69 87 GLU A CA 1
ATOM 680 C C . GLU A 1 87 ? 17.451 -13.631 -21.639 1.00 95.69 87 GLU A C 1
ATOM 682 O O . GLU A 1 87 ? 17.859 -12.556 -22.094 1.00 95.69 87 GLU A O 1
ATOM 687 N N . GLU A 1 88 ? 16.149 -13.913 -21.536 1.00 97.06 88 GLU A N 1
ATOM 688 C CA . GLU A 1 88 ? 15.087 -12.925 -21.731 1.00 97.06 88 GLU A CA 1
ATOM 689 C C . GLU A 1 88 ? 14.866 -12.130 -20.440 1.00 97.06 88 GLU A C 1
ATOM 691 O O . GLU A 1 88 ? 14.539 -12.685 -19.389 1.00 97.06 88 GLU A O 1
ATOM 696 N N . ILE A 1 89 ? 15.026 -10.810 -20.522 1.00 97.69 89 ILE A N 1
ATOM 697 C CA . ILE A 1 89 ? 14.862 -9.903 -19.389 1.00 97.69 89 ILE A CA 1
ATOM 698 C C . ILE A 1 89 ? 13.420 -9.379 -19.370 1.00 97.69 89 ILE A C 1
ATOM 700 O O . ILE A 1 89 ? 13.001 -8.722 -20.332 1.00 97.69 89 ILE A O 1
ATOM 704 N N . PRO A 1 90 ? 12.651 -9.604 -18.287 1.00 97.44 90 PRO A N 1
ATOM 705 C CA . PRO A 1 90 ? 11.264 -9.164 -18.213 1.00 97.44 90 PRO A CA 1
ATOM 706 C C . PRO A 1 90 ? 11.150 -7.637 -18.222 1.00 97.44 90 PRO A C 1
ATOM 708 O O . PRO A 1 90 ? 12.064 -6.914 -17.821 1.00 97.44 90 PRO A O 1
ATOM 711 N N . GLU A 1 91 ? 9.998 -7.138 -18.665 1.00 98.06 91 GLU A N 1
ATOM 712 C CA . GLU A 1 91 ? 9.666 -5.719 -18.563 1.00 98.06 91 GLU A CA 1
ATOM 713 C C . GLU A 1 91 ? 9.497 -5.312 -17.090 1.00 98.06 91 GLU A C 1
ATOM 715 O O . GLU A 1 91 ? 8.768 -5.954 -16.328 1.00 98.06 91 GLU A O 1
ATOM 720 N N . VAL A 1 92 ? 10.127 -4.207 -16.695 1.00 98.12 92 VAL A N 1
ATOM 721 C CA . VAL A 1 92 ? 9.973 -3.598 -15.373 1.00 98.12 92 VAL A CA 1
ATOM 722 C C . VAL A 1 92 ? 9.404 -2.196 -15.537 1.00 98.12 92 VAL A C 1
ATOM 724 O O . VAL A 1 92 ? 10.041 -1.307 -16.104 1.00 98.12 92 VAL A O 1
ATOM 727 N N . LYS A 1 93 ? 8.207 -1.981 -14.987 1.00 98.19 93 LYS A N 1
ATOM 728 C CA . LYS A 1 93 ? 7.540 -0.673 -14.962 1.00 98.19 93 LYS A CA 1
ATOM 729 C C . LYS A 1 93 ? 7.728 -0.006 -13.611 1.00 98.19 93 LYS A C 1
ATOM 731 O O . LYS A 1 93 ? 7.436 -0.598 -12.573 1.00 98.19 93 LYS A O 1
ATOM 736 N N . THR A 1 94 ? 8.169 1.245 -13.631 1.00 97.88 94 THR A N 1
ATOM 737 C CA . THR A 1 94 ? 8.327 2.068 -12.427 1.00 97.88 94 THR A CA 1
ATOM 738 C C . THR A 1 94 ? 7.206 3.089 -12.355 1.00 97.88 94 THR A C 1
ATOM 740 O O . THR A 1 94 ? 6.929 3.760 -13.343 1.00 97.88 94 THR A O 1
ATOM 743 N N . TYR A 1 95 ? 6.589 3.254 -11.188 1.00 97.44 95 TYR A N 1
ATOM 744 C CA . TYR A 1 95 ? 5.459 4.163 -10.987 1.00 97.44 95 TYR A CA 1
ATOM 745 C C . TYR A 1 95 ? 5.851 5.276 -10.009 1.00 97.44 95 TYR A C 1
ATOM 747 O O . TYR A 1 95 ? 6.527 4.987 -9.017 1.00 97.44 95 TYR A O 1
ATOM 755 N N . PRO A 1 96 ? 5.484 6.540 -10.272 1.00 97.25 96 PRO A N 1
ATOM 756 C CA . PRO A 1 96 ? 5.883 7.649 -9.420 1.00 97.25 96 PRO A CA 1
ATOM 757 C C . PRO A 1 96 ? 5.057 7.694 -8.135 1.00 97.25 96 PRO A C 1
ATOM 759 O O . PRO A 1 96 ? 3.869 7.381 -8.129 1.00 97.25 96 PRO A O 1
ATOM 762 N N . PHE A 1 97 ? 5.674 8.183 -7.061 1.00 96.94 97 PHE A N 1
ATOM 763 C CA . PHE A 1 97 ? 4.969 8.619 -5.860 1.00 96.94 97 PHE A CA 1
ATOM 764 C C . PHE A 1 97 ? 4.791 10.134 -5.899 1.00 96.94 97 PHE A C 1
ATOM 766 O O . PHE A 1 97 ? 5.735 10.863 -6.204 1.00 96.94 97 PHE A O 1
ATOM 773 N N . SER A 1 98 ? 3.596 10.615 -5.570 1.00 97.19 98 SER A N 1
ATOM 774 C CA . SER A 1 98 ? 3.303 12.049 -5.459 1.00 97.19 98 SER A CA 1
ATOM 775 C C . SER A 1 98 ? 2.787 12.453 -4.080 1.00 97.19 98 SER A C 1
ATOM 777 O O . SER A 1 98 ? 2.786 13.638 -3.759 1.00 97.19 98 SER A O 1
ATOM 779 N N . VAL A 1 99 ? 2.340 11.495 -3.262 1.00 97.88 99 VAL A N 1
ATOM 780 C CA . VAL A 1 99 ? 1.780 11.746 -1.930 1.00 97.88 99 VAL A CA 1
ATOM 781 C C . VAL A 1 99 ? 2.332 10.736 -0.932 1.00 97.88 99 VAL A C 1
ATOM 783 O O . VAL A 1 99 ? 2.360 9.536 -1.200 1.00 97.88 99 VAL A O 1
ATOM 786 N N . PHE A 1 100 ? 2.715 11.243 0.240 1.00 98.44 100 PHE A N 1
ATOM 787 C CA . PHE A 1 100 ? 2.988 10.465 1.442 1.00 98.44 100 PHE A CA 1
ATOM 788 C C . PHE A 1 100 ? 2.293 11.142 2.627 1.00 98.44 100 PHE A C 1
ATOM 790 O O . PHE A 1 100 ? 2.528 12.321 2.901 1.00 98.44 100 PHE A O 1
ATOM 797 N N . GLN A 1 101 ? 1.433 10.408 3.323 1.00 98.50 101 GLN A N 1
ATOM 798 C CA . GLN A 1 101 ? 0.763 10.849 4.543 1.00 98.50 101 GLN A CA 1
ATOM 799 C C . GLN A 1 101 ? 0.968 9.809 5.635 1.00 98.50 101 GLN A C 1
ATOM 801 O O . GLN A 1 101 ? 0.917 8.610 5.372 1.00 98.50 101 GLN A O 1
ATOM 806 N N . ARG A 1 102 ? 1.164 10.274 6.870 1.00 98.31 102 ARG A N 1
ATOM 807 C CA . ARG A 1 102 ? 1.366 9.420 8.039 1.00 98.31 102 ARG A CA 1
ATOM 808 C C . ARG A 1 102 ? 0.629 9.984 9.244 1.00 98.31 102 ARG A C 1
ATOM 810 O O . ARG A 1 102 ? 0.733 11.175 9.531 1.00 98.31 102 ARG A O 1
ATOM 817 N N . ALA A 1 103 ? -0.055 9.114 9.973 1.00 97.88 103 ALA A N 1
ATOM 818 C CA . ALA A 1 103 ? -0.725 9.421 11.226 1.00 97.88 103 ALA A CA 1
ATOM 819 C C . ALA A 1 103 ? -0.419 8.352 12.282 1.00 97.88 103 ALA A C 1
ATOM 821 O O . ALA A 1 103 ? -0.208 7.182 11.966 1.00 97.88 103 ALA A O 1
ATOM 822 N N . VAL A 1 104 ? -0.425 8.761 13.551 1.00 97.62 104 VAL A N 1
ATOM 823 C CA . VAL A 1 104 ? -0.427 7.841 14.694 1.00 97.62 104 VAL A CA 1
ATOM 824 C C . VAL A 1 104 ? -1.818 7.883 15.304 1.00 97.62 104 VAL A C 1
ATOM 826 O O . VAL A 1 104 ? -2.245 8.908 15.832 1.00 97.62 104 VAL A O 1
ATOM 829 N N . LEU A 1 105 ? -2.522 6.765 15.209 1.00 95.81 105 LEU A N 1
ATOM 830 C CA . LEU A 1 105 ? -3.847 6.563 15.762 1.00 95.81 105 LEU A CA 1
ATOM 831 C C . LEU A 1 105 ? -3.710 5.997 17.174 1.00 95.81 105 LEU A C 1
ATOM 833 O O . LEU A 1 105 ? -2.879 5.122 17.432 1.00 95.81 105 LEU A O 1
ATOM 837 N N . LYS A 1 106 ? -4.529 6.514 18.087 1.00 95.25 106 LYS A N 1
ATOM 838 C CA . LYS A 1 106 ? -4.657 6.011 19.453 1.00 95.25 106 LYS A CA 1
ATOM 839 C C . LYS A 1 106 ? -6.087 5.561 19.676 1.00 95.25 106 LYS A C 1
ATOM 841 O O . LYS A 1 106 ? -7.013 6.232 19.220 1.00 95.25 106 LYS A O 1
ATOM 846 N N . LYS A 1 107 ? -6.253 4.439 20.366 1.00 89.38 107 LYS A N 1
ATOM 847 C CA . LYS A 1 107 ? -7.568 3.978 20.809 1.00 89.38 107 LYS A CA 1
ATOM 848 C C . LYS A 1 107 ? -8.188 5.027 21.750 1.00 89.38 107 LYS A C 1
ATOM 850 O O . LYS A 1 107 ? -7.472 5.572 22.590 1.00 89.38 107 LYS A O 1
ATOM 855 N N . GLN A 1 108 ? -9.471 5.344 21.550 1.00 76.06 108 GLN A N 1
ATOM 856 C CA . GLN A 1 108 ? -10.259 6.192 22.459 1.00 76.06 108 GLN A CA 1
ATOM 857 C C . GLN A 1 108 ? -10.771 5.397 23.656 1.00 76.06 108 GLN A C 1
ATOM 859 O O . GLN A 1 108 ? -11.058 4.190 23.476 1.00 76.06 108 GLN A O 1
#

Secondary structure (DSSP, 8-state):
----------EEEEEEGGGTEEEEE-SSS-EEEEEEETTEEEEEEEETTEEEEEEEEE-SSSEEEEEEEEEESS-SEEE--EEETTEEEPPEEE----EEEEEEEE--

Foldseek 3Di:
DDPDPPDFPWDWADDPVVQQWIWTDRVPPDIFIWGDDPQKIWTWDDDPQKTKIWIWGDPDPFKIKIKIWIFGVDFPDWDACDDDPNDRTDIDTHTDTDDIDMDMGGDD